Protein AF-A0A7C8AKZ0-F1 (afdb_monomer_lite)

Sequence (47 aa):
MGRRHGPHELGGNSIHPMVAVSEEAVHVIWCDDRDGNNEIYYKNRNR

Structure (mmCIF, N/CA/C/O backbone):
data_AF-A0A7C8AKZ0-F1
#
_entry.id   AF-A0A7C8AKZ0-F1
#
loop_
_atom_site.group_PDB
_atom_site.id
_atom_site.type_symbol
_atom_site.label_atom_id
_atom_site.label_alt_id
_atom_site.label_comp_id
_atom_site.label_asym_id
_atom_site.label_entity_id
_atom_site.label_seq_id
_atom_site.pdbx_PDB_ins_code
_atom_site.Cartn_x
_atom_site.Cartn_y
_atom_site.Cartn_z
_atom_site.occupancy
_atom_site.B_iso_or_equiv
_atom_site.auth_seq_id
_atom_site.auth_comp_id
_atom_site.auth_asym_id
_atom_site.auth_atom_id
_atom_site.pdbx_PDB_model_num
ATOM 1 N N . MET A 1 1 ? -13.810 11.456 -39.194 1.00 38.56 1 MET A N 1
ATOM 2 C CA . MET A 1 1 ? -12.458 11.912 -38.802 1.00 38.56 1 MET A CA 1
ATOM 3 C C . MET A 1 1 ? -12.009 11.024 -37.647 1.00 38.56 1 MET A C 1
ATOM 5 O O . MET A 1 1 ? -12.493 11.190 -36.537 1.00 38.56 1 MET A O 1
ATOM 9 N N . GLY A 1 2 ? -11.251 9.966 -37.952 1.00 42.31 2 GLY A N 1
ATOM 10 C CA . GLY A 1 2 ? -10.856 8.943 -36.977 1.00 42.31 2 GLY A CA 1
ATOM 11 C C . GLY A 1 2 ? -9.821 9.488 -35.998 1.00 42.31 2 GLY A C 1
ATOM 12 O O . GLY A 1 2 ? -8.894 10.187 -36.411 1.00 42.31 2 GLY A O 1
ATOM 13 N N . ARG A 1 3 ? -10.005 9.207 -34.705 1.00 51.69 3 ARG A N 1
ATOM 14 C CA . ARG A 1 3 ? -9.062 9.595 -33.653 1.00 51.69 3 ARG A CA 1
ATOM 15 C C . ARG A 1 3 ? -7.737 8.878 -33.9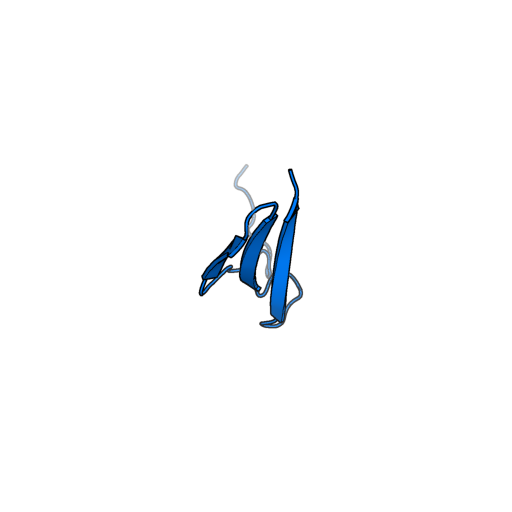06 1.00 51.69 3 ARG A C 1
ATOM 17 O O . ARG A 1 3 ? -7.693 7.653 -33.967 1.00 51.69 3 ARG A O 1
ATOM 24 N N . ARG A 1 4 ? -6.675 9.653 -34.126 1.00 52.03 4 ARG A N 1
ATOM 25 C CA . ARG A 1 4 ? -5.311 9.138 -34.243 1.00 52.03 4 ARG A CA 1
ATOM 26 C C . ARG A 1 4 ? -4.834 8.803 -32.833 1.00 52.03 4 ARG A C 1
ATOM 28 O O . ARG A 1 4 ? -4.732 9.706 -32.012 1.00 52.03 4 ARG A O 1
ATOM 35 N N . HIS A 1 5 ? -4.575 7.528 -32.565 1.00 54.16 5 HIS A N 1
ATOM 36 C CA . HIS A 1 5 ? -3.876 7.099 -31.357 1.00 54.16 5 HIS A CA 1
ATOM 37 C C . HIS A 1 5 ? -2.412 7.551 -31.457 1.00 54.16 5 HIS A C 1
ATOM 39 O O . HIS A 1 5 ? -1.700 7.139 -32.374 1.00 54.16 5 HIS A O 1
ATOM 45 N N . GLY A 1 6 ? -1.999 8.455 -30.566 1.00 51.25 6 GLY A N 1
ATOM 46 C CA . GLY A 1 6 ? -0.606 8.871 -30.401 1.00 51.25 6 GLY A CA 1
ATOM 47 C C . GLY A 1 6 ? 0.172 7.878 -29.528 1.00 51.25 6 GLY A C 1
ATOM 48 O O . GLY A 1 6 ? -0.438 7.135 -28.756 1.00 51.25 6 GLY A O 1
ATOM 49 N N . PRO A 1 7 ? 1.509 7.828 -29.642 1.00 59.94 7 PRO A N 1
ATOM 50 C CA . PRO A 1 7 ? 2.319 6.971 -28.795 1.00 59.94 7 PRO A CA 1
ATOM 51 C C . PRO A 1 7 ? 2.294 7.540 -27.369 1.00 59.94 7 PRO A C 1
ATOM 53 O O . PRO A 1 7 ? 2.596 8.713 -27.171 1.00 59.94 7 PRO A O 1
ATOM 56 N N . HIS A 1 8 ? 1.952 6.692 -26.397 1.00 53.53 8 HIS A N 1
ATOM 57 C CA . HIS A 1 8 ? 1.987 6.963 -24.953 1.00 53.53 8 HIS A CA 1
ATOM 58 C C . HIS A 1 8 ? 0.759 7.610 -24.273 1.00 53.53 8 HIS A C 1
ATOM 60 O O . HIS A 1 8 ? 0.905 8.223 -23.222 1.00 53.53 8 HIS A O 1
ATOM 66 N N . GLU A 1 9 ? -0.469 7.381 -24.751 1.00 56.12 9 GLU A N 1
ATOM 67 C CA . GLU A 1 9 ? -1.645 7.416 -23.850 1.00 56.12 9 GLU A CA 1
ATOM 68 C C . GLU A 1 9 ? -1.834 6.047 -23.174 1.00 56.12 9 GLU A C 1
ATOM 70 O O . GLU A 1 9 ? -2.866 5.391 -23.315 1.00 56.12 9 GLU A O 1
ATOM 75 N N . LEU A 1 10 ? -0.798 5.561 -22.486 1.00 56.41 10 LEU A N 1
ATOM 76 C CA . LEU A 1 10 ? -0.937 4.391 -21.624 1.00 56.41 10 LEU A CA 1
ATOM 77 C C . LEU A 1 10 ? -1.596 4.892 -20.342 1.00 56.41 10 LEU A C 1
ATOM 79 O O . LEU A 1 10 ? -0.917 5.400 -19.457 1.00 56.41 10 LEU A O 1
ATOM 83 N N . GLY A 1 11 ? -2.931 4.873 -20.306 1.00 64.38 11 GLY A N 1
ATOM 84 C CA . GLY A 1 11 ? -3.678 5.193 -19.093 1.00 64.38 11 GLY A CA 1
ATOM 85 C C . GLY A 1 11 ? -3.085 4.411 -17.925 1.00 64.38 11 GLY A C 1
ATOM 86 O O . GLY A 1 11 ? -2.950 3.194 -18.033 1.00 64.38 11 GLY A O 1
ATOM 87 N N . GLY A 1 12 ? -2.674 5.122 -16.872 1.00 79.50 12 GLY A N 1
ATOM 88 C CA . GLY A 1 12 ? -1.998 4.508 -15.735 1.00 79.50 12 GLY A CA 1
ATOM 89 C C . GLY A 1 12 ? -2.816 3.345 -15.167 1.00 79.50 12 GLY A C 1
ATOM 90 O O . GLY A 1 12 ? -4.025 3.470 -14.953 1.00 79.50 12 GLY A O 1
ATOM 91 N N . ASN A 1 13 ? -2.173 2.202 -14.968 1.00 88.38 13 ASN A N 1
ATOM 92 C CA . ASN A 1 13 ? -2.732 1.027 -14.331 1.00 88.38 13 ASN A CA 1
ATOM 93 C C . ASN A 1 13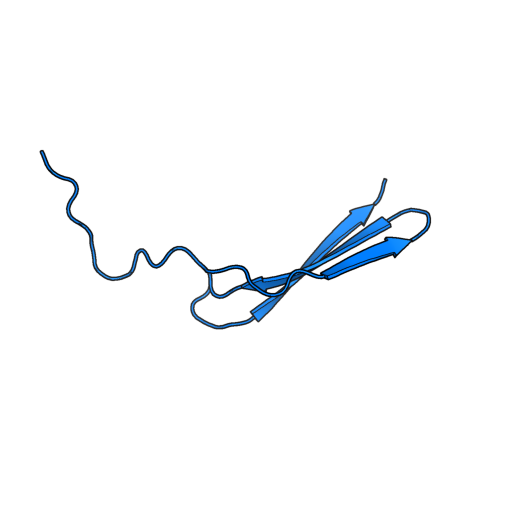 ? -2.691 1.199 -12.815 1.00 88.38 13 ASN A C 1
ATOM 95 O O . ASN A 1 13 ? -1.620 1.338 -12.233 1.00 88.38 13 ASN A O 1
ATOM 99 N N . SER A 1 14 ? -3.846 1.082 -12.163 1.00 91.69 14 SER A N 1
ATOM 100 C CA . SER A 1 14 ? -3.923 0.901 -10.711 1.00 91.69 14 SER A CA 1
ATOM 101 C C . SER A 1 14 ? -4.071 -0.587 -10.379 1.00 9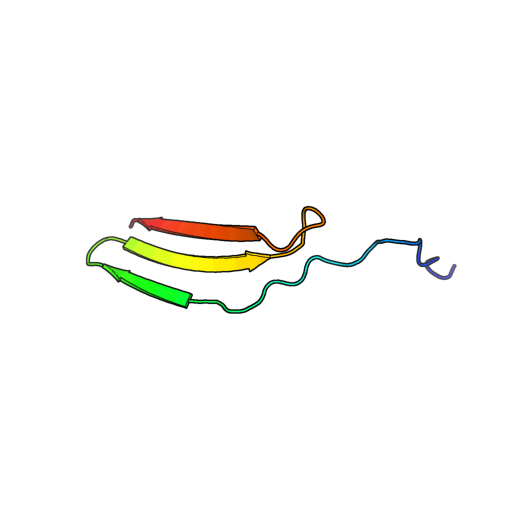1.69 14 SER A C 1
ATOM 103 O O . SER A 1 14 ? -5.033 -1.225 -10.812 1.00 91.69 14 SER A O 1
ATOM 105 N N . ILE A 1 15 ? -3.156 -1.151 -9.588 1.00 93.50 15 ILE A N 1
ATOM 106 C CA . ILE A 1 15 ? -3.145 -2.575 -9.216 1.00 93.50 15 ILE A CA 1
ATOM 107 C C . ILE A 1 15 ? -2.996 -2.776 -7.701 1.00 93.50 15 ILE A C 1
ATOM 109 O O . ILE A 1 15 ? -2.532 -1.899 -6.975 1.00 93.50 15 ILE A O 1
ATOM 113 N N . HIS A 1 16 ? -3.392 -3.961 -7.227 1.00 95.94 16 HIS A N 1
ATOM 114 C CA . HIS A 1 16 ? -3.272 -4.402 -5.828 1.00 95.94 16 HIS A CA 1
ATOM 115 C C . HIS A 1 16 ? -3.868 -3.435 -4.782 1.00 95.94 16 HIS A C 1
ATOM 117 O O . HIS A 1 16 ? -3.158 -3.003 -3.871 1.00 95.94 16 HIS A O 1
ATOM 123 N N . PRO A 1 17 ? -5.167 -3.088 -4.867 1.00 96.31 17 PRO A N 1
ATOM 124 C CA . PRO A 1 17 ? -5.786 -2.256 -3.845 1.00 96.31 17 PRO A CA 1
ATOM 125 C C . PRO A 1 17 ? -5.837 -2.987 -2.496 1.00 96.31 17 PRO A C 1
ATOM 127 O O . PRO A 1 17 ? -6.189 -4.167 -2.429 1.00 96.31 17 PRO A O 1
ATOM 130 N N . MET A 1 18 ? -5.561 -2.266 -1.411 1.00 97.56 18 MET A N 1
ATOM 131 C CA . MET A 1 18 ? -5.787 -2.726 -0.041 1.00 97.56 18 MET A CA 1
ATOM 132 C C . MET A 1 18 ? -6.522 -1.650 0.760 1.00 97.56 18 MET A C 1
ATOM 134 O O . MET A 1 18 ? -6.239 -0.456 0.644 1.00 97.56 18 MET A O 1
ATOM 138 N N . VAL A 1 19 ? -7.485 -2.098 1.568 1.00 96.69 19 VAL A N 1
ATOM 139 C CA . VAL A 1 19 ? -8.322 -1.246 2.41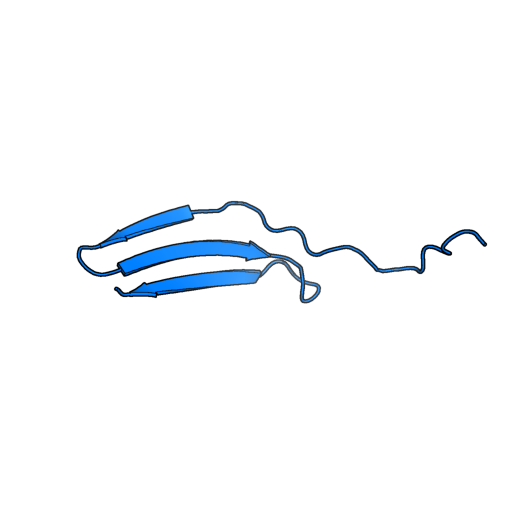5 1.00 96.69 19 VAL A CA 1
ATOM 140 C C . VAL A 1 19 ? -8.194 -1.657 3.878 1.00 96.69 19 VAL A C 1
ATOM 142 O O . VAL A 1 19 ? -8.234 -2.842 4.202 1.00 96.69 19 VAL A O 1
ATOM 145 N N . ALA A 1 20 ? -8.067 -0.669 4.760 1.00 96.38 20 ALA A N 1
ATOM 146 C CA . ALA A 1 20 ? -8.159 -0.840 6.205 1.00 96.38 20 ALA A CA 1
ATOM 147 C C . ALA A 1 20 ? -9.079 0.235 6.793 1.00 96.38 20 ALA A C 1
ATOM 149 O O . ALA A 1 20 ? -9.163 1.349 6.274 1.00 96.38 20 ALA A O 1
ATOM 150 N N . VAL A 1 21 ? -9.785 -0.098 7.871 1.00 95.75 21 VAL A N 1
ATOM 151 C CA . VAL A 1 21 ? -10.731 0.808 8.534 1.00 95.75 21 VAL A CA 1
ATOM 152 C C . VAL A 1 21 ? -10.346 0.935 10.002 1.00 95.75 21 VAL A C 1
ATOM 154 O O . VAL A 1 21 ? -10.111 -0.070 10.669 1.00 95.75 21 VAL A O 1
ATOM 157 N N . SER A 1 22 ? -10.289 2.173 10.483 1.00 93.19 22 SER A N 1
ATOM 158 C CA . SER A 1 22 ? -10.244 2.532 11.901 1.00 93.19 22 SER A CA 1
ATOM 159 C C . SER A 1 22 ? -11.526 3.288 12.275 1.00 93.19 22 SER A C 1
ATOM 161 O O . SER A 1 22 ? -12.364 3.552 11.412 1.00 93.19 22 SER A O 1
ATOM 163 N N . GLU A 1 23 ? -11.715 3.612 13.556 1.00 91.75 23 GLU A N 1
ATOM 164 C CA . GLU A 1 23 ? -12.957 4.222 14.065 1.00 91.75 23 GLU A CA 1
ATOM 165 C C . GLU A 1 23 ? -13.378 5.484 13.293 1.00 91.75 23 GLU A C 1
ATOM 167 O O . GLU A 1 23 ? -14.562 5.686 13.013 1.00 91.75 23 GLU A O 1
ATOM 172 N N . GLU A 1 24 ? -12.405 6.295 12.879 1.00 95.38 24 GLU A N 1
ATOM 173 C CA . GLU A 1 24 ? -12.646 7.594 12.247 1.00 95.38 24 GLU A CA 1
ATOM 174 C C . GLU A 1 24 ? -12.176 7.667 10.792 1.00 95.38 24 GLU A C 1
ATOM 176 O O . GLU A 1 24 ? -12.509 8.633 10.099 1.00 95.38 24 GLU A O 1
ATOM 181 N N . ALA A 1 25 ? -11.423 6.671 10.310 1.00 95.56 25 ALA A N 1
ATOM 182 C CA . ALA A 1 25 ? -10.756 6.754 9.018 1.00 95.56 25 ALA A CA 1
ATOM 183 C C . ALA A 1 25 ? -10.837 5.476 8.177 1.00 95.56 25 ALA A C 1
ATOM 185 O O . ALA A 1 25 ? -10.725 4.349 8.658 1.00 95.56 25 ALA A O 1
ATOM 186 N N . VAL A 1 26 ? -10.958 5.681 6.867 1.00 96.44 26 VAL A N 1
ATOM 187 C CA . VAL A 1 26 ? -10.742 4.652 5.848 1.00 96.44 26 VAL A CA 1
ATOM 188 C C . VAL A 1 26 ? -9.385 4.895 5.203 1.00 96.44 26 VAL A C 1
ATOM 190 O O . VAL A 1 26 ? -9.112 5.988 4.708 1.00 96.44 26 VAL A O 1
ATOM 193 N N . HIS A 1 27 ? -8.552 3.864 5.191 1.00 96.25 27 HIS A N 1
ATOM 194 C CA . HIS A 1 27 ? -7.219 3.850 4.606 1.00 96.25 27 HIS A CA 1
ATOM 195 C C . HIS A 1 27 ? -7.262 3.043 3.310 1.00 96.25 27 HIS A C 1
ATOM 197 O O . HIS A 1 27 ? -7.684 1.888 3.321 1.00 96.25 27 HIS A O 1
ATOM 203 N N . VAL A 1 28 ? -6.824 3.638 2.203 1.00 97.12 28 VAL A N 1
ATOM 204 C CA . VAL A 1 28 ? -6.737 2.984 0.894 1.00 97.12 28 VAL A CA 1
ATOM 205 C C . VAL A 1 28 ? -5.310 3.107 0.386 1.00 97.12 28 VAL A C 1
ATOM 207 O O . VAL A 1 28 ? -4.794 4.219 0.286 1.00 97.12 28 VAL A O 1
ATOM 210 N N . ILE A 1 29 ? -4.685 1.982 0.053 1.00 96.88 29 ILE A N 1
ATOM 211 C CA . ILE A 1 29 ? -3.387 1.935 -0.631 1.00 96.88 29 ILE A CA 1
ATOM 212 C C . ILE A 1 29 ? -3.524 1.188 -1.956 1.00 96.88 29 ILE A C 1
ATOM 214 O O . ILE A 1 29 ? -4.330 0.262 -2.061 1.00 96.88 29 ILE A O 1
ATOM 218 N N . TRP A 1 30 ? -2.765 1.596 -2.968 1.00 97.00 30 TRP A N 1
ATOM 219 C CA . TRP A 1 30 ? -2.710 0.923 -4.268 1.00 97.00 30 TRP A CA 1
ATOM 220 C C . TRP A 1 30 ? -1.374 1.203 -4.959 1.00 97.00 30 TRP A C 1
ATOM 222 O O . TRP A 1 30 ? -0.736 2.215 -4.674 1.00 97.00 30 TRP A O 1
ATOM 232 N N . CYS A 1 31 ? -0.955 0.321 -5.866 1.00 96.06 31 CYS A N 1
ATOM 233 C CA . CYS A 1 31 ? 0.153 0.612 -6.771 1.00 96.06 31 CYS A CA 1
ATOM 234 C C . CYS A 1 31 ? -0.390 1.272 -8.039 1.00 96.06 31 CYS A C 1
ATOM 236 O O . CYS A 1 31 ? -1.422 0.831 -8.546 1.00 96.06 31 CYS A O 1
ATOM 238 N N . ASP A 1 32 ? 0.279 2.299 -8.554 1.00 94.62 32 ASP A N 1
ATOM 239 C CA . ASP A 1 32 ? -0.107 2.970 -9.798 1.00 94.62 32 ASP A CA 1
ATOM 240 C C . ASP A 1 32 ? 1.120 3.349 -10.628 1.00 94.62 32 ASP A C 1
ATOM 242 O O . ASP A 1 32 ? 2.156 3.679 -10.053 1.00 94.62 32 ASP A O 1
ATOM 246 N N . ASP A 1 33 ? 1.004 3.307 -11.955 1.00 93.19 33 ASP A N 1
ATOM 247 C CA . ASP A 1 33 ? 2.074 3.686 -12.887 1.00 93.19 33 ASP A CA 1
ATOM 248 C C . ASP A 1 33 ? 1.798 4.982 -13.676 1.00 93.19 33 ASP A C 1
ATOM 250 O O . ASP A 1 33 ? 2.520 5.287 -14.629 1.00 93.19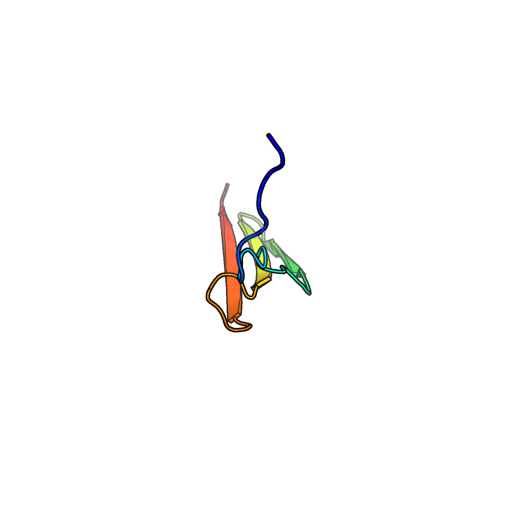 33 ASP A O 1
ATOM 254 N N . ARG A 1 34 ? 0.807 5.792 -13.261 1.00 90.31 34 ARG A N 1
ATOM 255 C CA . ARG A 1 34 ? 0.451 7.079 -13.903 1.00 90.31 34 ARG A CA 1
ATOM 256 C C . ARG A 1 34 ? 1.618 8.049 -14.104 1.00 90.31 34 ARG A C 1
ATOM 258 O O . ARG A 1 34 ? 1.564 8.857 -15.027 1.00 90.31 34 ARG A O 1
ATOM 265 N N . ASP A 1 35 ? 2.646 7.960 -13.260 1.00 88.44 35 ASP A N 1
ATOM 266 C CA . ASP A 1 35 ? 3.823 8.835 -13.284 1.00 88.44 35 ASP A CA 1
ATOM 267 C C . ASP A 1 35 ? 5.020 8.186 -14.016 1.00 88.44 35 ASP A C 1
ATOM 269 O O . ASP A 1 35 ? 6.146 8.683 -13.981 1.00 88.44 35 ASP A O 1
ATOM 273 N N . GLY A 1 36 ? 4.782 7.076 -14.726 1.00 86.50 36 GLY A N 1
ATOM 274 C CA . GLY A 1 36 ? 5.775 6.379 -15.547 1.00 86.50 36 GLY A CA 1
ATOM 275 C C . GLY A 1 36 ? 6.602 5.330 -14.800 1.00 86.50 36 GLY A C 1
ATOM 276 O O . GLY A 1 36 ? 7.482 4.723 -15.406 1.00 86.50 36 GLY A O 1
ATOM 277 N N . ASN A 1 37 ? 6.318 5.093 -13.516 1.00 89.06 37 ASN A N 1
ATOM 278 C CA . ASN A 1 37 ? 6.907 4.038 -12.688 1.00 89.06 37 ASN A CA 1
ATOM 279 C C . ASN A 1 37 ? 5.854 3.476 -11.728 1.00 89.06 37 ASN A C 1
ATOM 281 O O . ASN A 1 37 ? 4.980 4.214 -11.294 1.00 89.06 37 ASN A O 1
ATOM 285 N N . ASN A 1 38 ? 5.970 2.199 -11.348 1.00 89.81 38 ASN A N 1
ATOM 286 C CA . ASN A 1 38 ? 5.112 1.610 -10.316 1.00 89.81 38 ASN A CA 1
ATOM 287 C C . ASN A 1 38 ? 5.423 2.220 -8.942 1.00 89.81 38 ASN A C 1
ATOM 289 O O . ASN A 1 38 ? 6.436 1.880 -8.327 1.00 89.81 38 ASN A O 1
ATOM 293 N N . GLU A 1 39 ? 4.524 3.063 -8.446 1.00 95.69 39 GLU A N 1
ATOM 294 C CA . GLU A 1 39 ? 4.625 3.709 -7.138 1.00 95.69 39 GLU A CA 1
ATOM 295 C C . GLU A 1 39 ? 3.474 3.290 -6.220 1.00 95.69 39 GLU A C 1
ATOM 297 O O . GLU A 1 39 ? 2.386 2.937 -6.675 1.00 95.69 39 GLU A O 1
ATOM 302 N N . ILE A 1 40 ? 3.711 3.320 -4.906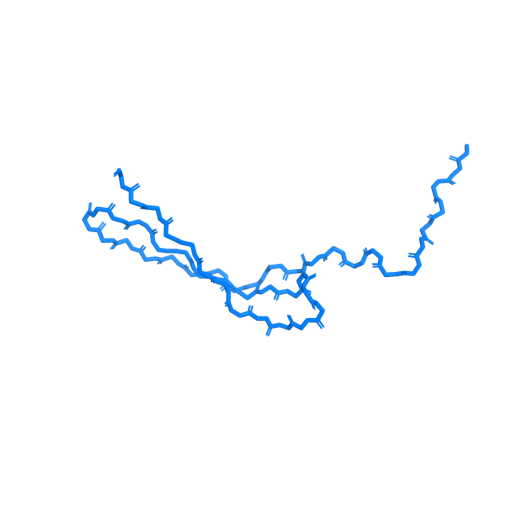 1.00 95.25 40 ILE A N 1
ATOM 303 C CA . ILE A 1 40 ? 2.678 3.041 -3.903 1.00 95.25 40 ILE A CA 1
ATOM 304 C C . ILE A 1 40 ? 2.008 4.358 -3.517 1.00 95.25 40 ILE A C 1
ATOM 306 O O . ILE A 1 40 ? 2.643 5.244 -2.948 1.00 95.25 40 ILE A O 1
ATOM 310 N N . TYR A 1 41 ? 0.705 4.454 -3.760 1.00 96.19 41 TYR A N 1
ATOM 311 C CA . TYR A 1 41 ? -0.119 5.593 -3.380 1.00 96.19 41 TYR A CA 1
ATOM 312 C C . TYR A 1 41 ? -0.973 5.263 -2.161 1.00 96.19 41 TYR A C 1
ATOM 314 O O . TYR A 1 41 ? -1.383 4.122 -1.941 1.00 96.19 41 TYR A O 1
ATOM 322 N N . TYR A 1 42 ? -1.274 6.301 -1.383 1.00 96.44 42 TYR A N 1
ATOM 323 C CA . TYR A 1 42 ? -2.091 6.226 -0.181 1.00 96.44 42 TYR A CA 1
ATOM 324 C C . TYR A 1 42 ? -3.136 7.340 -0.175 1.00 96.44 42 TYR A C 1
ATOM 326 O O . TYR A 1 42 ? -2.841 8.498 -0.472 1.00 96.44 42 TYR A O 1
ATOM 334 N N . LYS A 1 43 ? -4.365 6.989 0.198 1.00 94.94 43 LYS A N 1
ATOM 335 C CA . LYS A 1 43 ? -5.462 7.923 0.424 1.00 94.94 43 LYS A CA 1
ATOM 336 C C . LYS A 1 43 ? -6.159 7.569 1.723 1.00 94.94 43 LYS A C 1
ATOM 338 O O . LYS A 1 43 ? -6.643 6.452 1.893 1.00 94.94 43 LYS A O 1
ATOM 343 N N . ASN A 1 44 ? -6.256 8.546 2.610 1.00 93.38 44 ASN A N 1
ATOM 344 C CA . ASN A 1 44 ? -7.117 8.464 3.773 1.00 93.38 44 ASN A CA 1
ATOM 345 C C . ASN A 1 44 ? -8.412 9.236 3.536 1.00 93.38 44 ASN A C 1
ATOM 347 O O . ASN A 1 44 ? -8.482 10.207 2.777 1.00 93.38 44 ASN A O 1
ATOM 351 N N . ARG A 1 45 ? -9.460 8.794 4.215 1.00 90.25 45 ARG A N 1
ATOM 352 C CA . ARG A 1 45 ? -10.666 9.582 4.397 1.00 90.25 45 ARG A CA 1
ATOM 353 C C . ARG A 1 45 ? -11.045 9.527 5.861 1.00 90.25 45 ARG A C 1
ATOM 355 O O . ARG A 1 45 ? -11.495 8.482 6.319 1.00 90.25 45 ARG A O 1
ATOM 362 N N . ASN A 1 46 ? -10.889 10.654 6.542 1.00 81.19 46 ASN A N 1
ATOM 363 C CA . ASN A 1 46 ? -11.475 10.862 7.859 1.00 81.19 46 ASN A CA 1
ATOM 364 C C . ASN A 1 46 ? -12.944 11.283 7.688 1.00 81.19 46 ASN A C 1
ATOM 366 O O . ASN A 1 46 ? -13.315 11.818 6.629 1.00 81.19 46 ASN A O 1
ATOM 370 N N . ARG A 1 47 ? -13.777 10.987 8.686 1.00 71.69 47 ARG A N 1
ATOM 371 C CA . ARG A 1 47 ? -15.159 11.484 8.741 1.00 71.69 47 ARG A CA 1
ATOM 372 C C . ARG A 1 47 ? -15.222 12.986 8.984 1.00 71.69 47 ARG A C 1
ATOM 374 O O . ARG A 1 47 ? -14.345 13.507 9.702 1.00 71.69 47 ARG A O 1
#

Radius of gyration: 15.77 Å; chains: 1; bounding box: 22×16×53 Å

Secondary structure (DSSP, 8-state):
------TT--PPPEEEEEEEE-SSEEEEEEEE-TTSS-EEEEEEEE-

pLDDT: mean 83.29, std 17.88, range [38.56, 97.56]

Foldseek 3Di:
DDDDDDPPPPPKDWDDWDWDDDPFKIKIWIWICNVPDTDIDIDMDGD